Protein AF-A0A822FKR0-F1 (afdb_monomer_lite)

Structure (mmCIF, N/CA/C/O backbone):
data_AF-A0A822FKR0-F1
#
_entry.id   AF-A0A822FKR0-F1
#
loop_
_atom_site.group_PDB
_atom_site.id
_atom_site.type_symbol
_atom_site.label_atom_id
_atom_site.label_alt_id
_atom_site.label_comp_id
_atom_site.label_asym_id
_atom_site.label_entity_id
_atom_site.label_seq_id
_atom_site.pdbx_PDB_ins_code
_atom_site.Cartn_x
_atom_site.Cartn_y
_atom_site.Cartn_z
_atom_site.occupancy
_atom_site.B_iso_or_equiv
_atom_site.auth_seq_id
_atom_site.auth_comp_id
_atom_site.auth_asym_id
_atom_site.auth_atom_id
_atom_site.pdbx_PDB_model_num
ATOM 1 N N . ARG A 1 1 ? 8.890 8.374 -2.951 1.00 59.47 1 ARG A N 1
ATOM 2 C CA . ARG A 1 1 ? 9.991 8.999 -2.174 1.00 59.47 1 ARG A CA 1
ATOM 3 C C . ARG A 1 1 ? 10.053 8.416 -0.771 1.00 59.47 1 ARG A C 1
ATOM 5 O O . ARG A 1 1 ? 9.114 8.615 -0.028 1.00 59.47 1 ARG A O 1
ATOM 12 N N . GLY A 1 2 ? 11.137 7.707 -0.462 1.00 65.44 2 GLY A N 1
ATOM 13 C CA . GLY A 1 2 ? 11.622 7.327 0.866 1.00 65.44 2 GLY A CA 1
ATOM 14 C C . GLY A 1 2 ? 10.766 6.426 1.765 1.00 65.44 2 GLY A C 1
ATOM 15 O O . GLY A 1 2 ? 9.552 6.363 1.643 1.00 65.44 2 GLY A O 1
ATOM 16 N N . ALA A 1 3 ? 11.433 5.702 2.670 1.00 69.44 3 ALA A N 1
ATOM 17 C CA . ALA A 1 3 ? 10.878 4.995 3.840 1.00 69.44 3 ALA A CA 1
ATOM 18 C C . ALA A 1 3 ? 9.526 4.248 3.681 1.00 69.44 3 ALA A C 1
ATOM 20 O O . ALA A 1 3 ? 8.776 4.137 4.647 1.00 69.44 3 ALA A O 1
ATOM 21 N N . GLY A 1 4 ? 9.213 3.714 2.495 1.00 75.19 4 GLY A N 1
ATOM 22 C CA . GLY A 1 4 ? 7.957 2.998 2.241 1.00 75.19 4 GLY A CA 1
ATOM 23 C C . GLY A 1 4 ? 6.780 3.861 1.768 1.00 75.19 4 GLY A C 1
ATOM 24 O O . GLY A 1 4 ? 5.676 3.339 1.681 1.00 75.19 4 GLY A O 1
ATOM 25 N N . ASN A 1 5 ? 6.990 5.135 1.416 1.00 86.50 5 ASN A N 1
ATOM 26 C CA . ASN A 1 5 ? 5.970 5.984 0.791 1.00 86.50 5 ASN A CA 1
ATOM 27 C C . ASN A 1 5 ? 5.396 5.319 -0.463 1.00 86.50 5 ASN A C 1
ATOM 29 O O . ASN A 1 5 ? 6.130 4.854 -1.344 1.00 86.50 5 ASN A O 1
ATOM 33 N N . HIS A 1 6 ? 4.072 5.300 -0.538 1.00 89.31 6 HIS A N 1
ATOM 34 C CA . HIS A 1 6 ? 3.351 4.613 -1.589 1.00 89.31 6 HIS A CA 1
ATOM 35 C C . HIS A 1 6 ? 3.106 5.483 -2.820 1.00 89.31 6 HIS A C 1
ATOM 37 O O . HIS A 1 6 ? 2.773 4.921 -3.856 1.00 89.31 6 HIS A O 1
ATOM 43 N N . PHE A 1 7 ? 3.314 6.798 -2.749 1.00 88.81 7 PHE A N 1
ATOM 44 C CA . PHE A 1 7 ? 3.237 7.729 -3.872 1.00 88.81 7 PHE A CA 1
ATOM 45 C C . PHE A 1 7 ? 4.622 8.257 -4.285 1.00 88.81 7 PHE A C 1
ATOM 47 O O . PHE A 1 7 ? 5.597 8.242 -3.524 1.00 88.81 7 PHE A O 1
ATOM 54 N N . ASN A 1 8 ? 4.717 8.780 -5.512 1.00 82.44 8 ASN A N 1
ATOM 55 C CA . ASN A 1 8 ? 5.932 9.460 -5.974 1.00 82.44 8 ASN A CA 1
ATOM 56 C C . ASN A 1 8 ? 5.993 10.946 -5.566 1.00 82.44 8 ASN A C 1
ATOM 58 O O . ASN A 1 8 ? 6.732 11.729 -6.149 1.00 82.44 8 ASN A O 1
ATOM 62 N N . TYR A 1 9 ? 5.237 11.341 -4.540 1.00 77.94 9 TYR A N 1
ATOM 63 C CA . TYR A 1 9 ? 5.262 12.690 -3.984 1.00 77.94 9 TYR A CA 1
ATOM 64 C C . TYR A 1 9 ? 5.144 12.658 -2.453 1.00 77.94 9 TYR 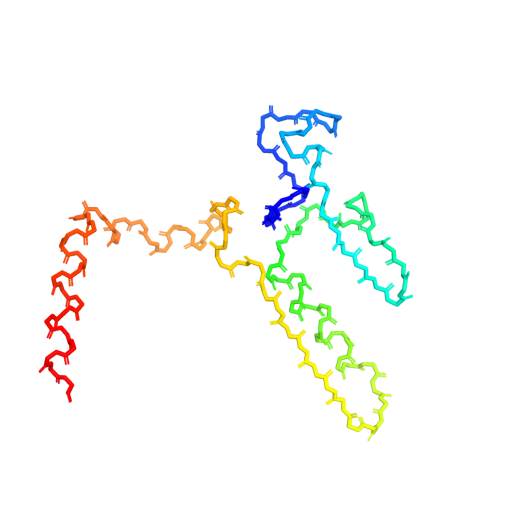A C 1
ATOM 66 O O . TYR A 1 9 ? 4.670 11.683 -1.862 1.00 77.94 9 TYR A O 1
ATOM 74 N N . GLU A 1 10 ? 5.593 13.729 -1.806 1.00 73.25 10 GLU A N 1
ATOM 75 C CA . GLU A 1 10 ? 5.414 13.973 -0.374 1.00 73.25 10 GLU A CA 1
ATOM 76 C C . GLU A 1 10 ? 4.573 15.241 -0.189 1.00 73.25 10 GLU A C 1
ATOM 78 O O . GLU A 1 10 ? 4.779 16.246 -0.869 1.00 73.25 10 GLU A O 1
ATOM 83 N N . LEU A 1 11 ? 3.559 15.176 0.678 1.00 68.12 11 LEU A N 1
ATOM 84 C CA . LEU A 1 11 ? 2.674 16.311 0.943 1.00 68.12 11 LEU A CA 1
ATOM 85 C C . LEU A 1 11 ? 3.416 17.379 1.753 1.00 68.12 11 LEU A C 1
ATOM 87 O O . LEU A 1 11 ? 3.911 17.090 2.837 1.00 68.12 11 LEU A O 1
ATOM 91 N N . GLY A 1 12 ? 3.406 18.621 1.264 1.00 64.44 12 GLY A N 1
ATOM 92 C CA . GLY A 1 12 ? 3.915 19.781 2.004 1.00 64.44 12 GLY A CA 1
ATOM 93 C C . GLY A 1 12 ? 5.426 20.008 1.910 1.00 64.44 12 GLY A C 1
ATOM 94 O O . GLY A 1 12 ? 5.945 20.831 2.655 1.00 64.44 12 GLY A O 1
ATOM 95 N N . THR A 1 13 ? 6.117 19.319 1.001 1.00 63.62 13 THR A N 1
ATOM 96 C CA . THR A 1 13 ? 7.564 19.454 0.771 1.00 63.62 13 THR A CA 1
ATOM 97 C C . THR A 1 13 ? 7.867 19.894 -0.659 1.00 63.62 13 THR A C 1
ATOM 99 O O . THR A 1 13 ? 7.165 19.481 -1.585 1.00 63.62 13 THR A O 1
ATOM 102 N N . THR A 1 14 ? 8.930 20.677 -0.862 1.00 63.16 14 THR A N 1
ATOM 103 C CA . THR A 1 14 ? 9.495 20.923 -2.201 1.00 63.16 14 THR A CA 1
ATOM 104 C C . THR A 1 14 ? 10.179 19.659 -2.735 1.00 63.16 14 THR A C 1
ATOM 106 O O . THR A 1 14 ? 10.388 18.689 -1.999 1.00 63.16 14 THR A O 1
ATOM 109 N N . GLU A 1 15 ? 10.537 19.631 -4.024 1.00 60.06 15 GLU A N 1
ATOM 110 C CA . GLU A 1 15 ? 11.256 18.480 -4.579 1.00 60.06 15 GLU A CA 1
ATOM 111 C C . GLU A 1 15 ? 12.589 18.203 -3.856 1.00 60.06 15 GLU A C 1
ATOM 113 O O . GLU A 1 15 ? 13.003 17.047 -3.802 1.00 60.06 15 GLU A O 1
ATOM 118 N N . GLU A 1 16 ? 13.205 19.205 -3.233 1.00 58.97 16 GLU A N 1
ATOM 119 C CA . GLU A 1 16 ? 14.509 19.096 -2.571 1.00 58.97 16 GLU A CA 1
ATOM 120 C C . GLU A 1 16 ? 14.413 18.732 -1.074 1.00 58.97 16 GLU A C 1
ATOM 122 O O . GLU A 1 16 ? 15.314 18.089 -0.537 1.00 58.97 16 GLU A O 1
ATOM 127 N N . GLU A 1 17 ? 13.310 19.060 -0.393 1.00 59.78 17 GLU A N 1
ATOM 128 C CA . GLU A 1 17 ? 13.192 18.956 1.072 1.00 59.78 17 GLU A CA 1
ATOM 129 C C . GLU A 1 17 ? 12.255 17.829 1.518 1.00 59.78 17 GLU A C 1
ATOM 131 O O . GLU A 1 17 ? 11.166 18.068 2.026 1.00 59.78 17 GLU A O 1
ATOM 136 N N . THR A 1 18 ? 12.652 16.570 1.344 1.00 64.69 18 THR A N 1
ATOM 137 C CA . THR A 1 18 ? 11.795 15.432 1.738 1.00 64.69 18 THR A CA 1
ATOM 138 C C . THR A 1 18 ? 12.006 15.076 3.213 1.00 64.69 18 THR A C 1
ATOM 140 O O . THR A 1 18 ? 13.149 14.990 3.671 1.00 64.69 18 THR A O 1
ATOM 143 N N . VAL A 1 19 ? 10.937 14.807 3.974 1.00 63.53 19 VAL A N 1
ATOM 144 C CA . VAL A 1 19 ? 11.055 14.398 5.396 1.00 63.53 19 VAL A CA 1
ATOM 145 C C . VAL A 1 19 ? 11.763 13.039 5.502 1.00 63.53 19 VAL A C 1
ATOM 147 O O . VAL A 1 19 ? 12.373 12.704 6.518 1.00 63.53 19 VAL A O 1
ATOM 150 N N . PHE A 1 20 ? 11.750 12.273 4.408 1.00 64.88 20 PHE A N 1
ATOM 151 C CA . PHE A 1 20 ? 12.459 11.010 4.250 1.00 64.88 20 PHE A CA 1
ATOM 152 C C . PHE A 1 20 ? 13.738 11.123 3.405 1.00 64.88 20 PHE A C 1
ATOM 154 O O . PHE A 1 20 ? 14.214 10.106 2.900 1.00 64.88 20 PHE A O 1
ATOM 161 N N . ALA A 1 21 ? 14.346 12.312 3.284 1.00 60.66 21 ALA A N 1
ATOM 162 C CA . ALA A 1 21 ? 15.506 12.532 2.402 1.00 60.66 21 ALA A CA 1
ATOM 163 C C . ALA A 1 21 ? 16.704 11.665 2.805 1.00 60.66 21 ALA A C 1
ATOM 165 O O . ALA A 1 21 ? 17.463 11.196 1.963 1.00 60.66 21 ALA A O 1
ATOM 166 N N . LEU A 1 22 ? 16.819 11.383 4.104 1.00 58.91 22 LEU A N 1
ATOM 167 C CA . LEU A 1 22 ? 17.842 10.513 4.685 1.00 58.91 22 LEU A CA 1
ATOM 168 C C . LEU A 1 22 ? 17.533 9.008 4.540 1.00 58.91 22 LEU A C 1
ATOM 170 O O . LEU A 1 22 ? 18.343 8.177 4.942 1.00 58.91 22 LEU A O 1
ATOM 174 N N . LYS A 1 23 ? 16.363 8.635 4.009 1.00 66.75 23 LYS A N 1
ATOM 175 C CA . LYS A 1 23 ? 15.918 7.247 3.812 1.00 66.75 23 LYS A CA 1
ATOM 176 C C . LYS A 1 23 ? 15.335 7.069 2.407 1.00 66.75 23 LYS A C 1
ATOM 178 O O . LYS A 1 23 ? 14.124 6.871 2.300 1.00 66.75 23 LYS A O 1
ATOM 183 N N . PRO A 1 24 ? 16.147 7.137 1.338 1.00 66.12 24 PRO A N 1
ATOM 184 C CA . PRO A 1 24 ? 15.651 6.982 -0.025 1.00 66.12 24 PRO A CA 1
ATOM 185 C C . PRO A 1 24 ? 14.968 5.623 -0.223 1.00 66.12 24 PRO A C 1
ATOM 187 O O . PRO A 1 24 ? 15.302 4.634 0.431 1.00 66.12 24 PRO A O 1
ATOM 190 N N . SER A 1 25 ? 13.995 5.570 -1.136 1.00 67.88 25 SER A N 1
ATOM 191 C CA . SER A 1 25 ? 13.447 4.289 -1.584 1.00 67.88 25 SER A CA 1
ATOM 192 C C . SER A 1 25 ? 14.513 3.599 -2.425 1.00 67.88 25 SER A C 1
ATOM 194 O O . SER A 1 25 ? 14.940 4.152 -3.435 1.00 67.88 25 SER A O 1
ATOM 196 N N . LEU A 1 26 ? 14.948 2.417 -1.999 1.00 75.88 26 LEU A N 1
ATOM 197 C CA . LEU A 1 26 ? 15.925 1.611 -2.721 1.00 75.88 26 LEU A CA 1
ATOM 198 C C . LEU A 1 26 ? 15.166 0.585 -3.561 1.00 75.88 26 LEU A C 1
ATOM 200 O O . LEU A 1 26 ? 14.815 -0.486 -3.073 1.00 75.88 26 LEU A O 1
ATOM 204 N N . TYR A 1 27 ? 14.870 0.947 -4.804 1.00 83.75 27 TYR A N 1
ATOM 205 C CA . TYR A 1 27 ? 14.351 0.018 -5.803 1.00 83.75 27 TYR A CA 1
ATOM 206 C C . TYR A 1 27 ? 15.442 -0.256 -6.829 1.00 83.75 27 TYR A C 1
ATOM 208 O O . TYR A 1 27 ? 16.209 0.648 -7.158 1.00 83.75 27 TYR A O 1
ATOM 216 N N . ALA A 1 28 ? 15.498 -1.482 -7.334 1.00 86.19 28 ALA A N 1
ATOM 217 C CA . ALA A 1 28 ? 16.388 -1.864 -8.418 1.00 86.19 28 ALA A CA 1
ATOM 218 C C . ALA A 1 28 ? 15.620 -2.676 -9.466 1.00 86.19 28 ALA A C 1
ATOM 220 O O . ALA A 1 28 ? 14.646 -3.351 -9.127 1.00 86.19 28 ALA A O 1
ATOM 221 N N . ARG A 1 29 ? 16.054 -2.585 -10.721 1.00 87.62 29 ARG A N 1
ATOM 222 C CA . ARG A 1 29 ? 15.583 -3.373 -11.862 1.00 87.62 29 ARG A CA 1
ATOM 223 C C . ARG A 1 29 ? 16.813 -3.822 -12.643 1.00 87.62 29 ARG A C 1
ATOM 225 O O . ARG A 1 29 ? 17.620 -2.967 -12.982 1.00 87.62 29 ARG A O 1
ATOM 232 N N . ASP A 1 30 ? 16.942 -5.123 -12.896 1.00 84.81 30 ASP A N 1
ATOM 233 C CA . ASP A 1 30 ? 18.029 -5.705 -13.702 1.00 84.81 30 ASP A CA 1
ATOM 234 C C . ASP A 1 30 ? 19.418 -5.157 -13.317 1.00 84.81 30 ASP A C 1
ATOM 236 O O . ASP A 1 30 ? 20.177 -4.679 -14.151 1.00 84.81 30 ASP A O 1
ATOM 240 N N . ASP A 1 31 ? 19.704 -5.173 -12.009 1.00 87.31 31 ASP A N 1
ATOM 241 C CA . ASP A 1 31 ? 20.931 -4.672 -11.364 1.00 87.31 31 ASP A CA 1
ATOM 242 C C . ASP A 1 31 ? 21.122 -3.143 -11.310 1.00 87.31 31 ASP A C 1
ATOM 244 O O . ASP A 1 31 ? 22.061 -2.657 -10.672 1.00 87.31 31 ASP A O 1
ATOM 248 N N . GLU A 1 32 ? 20.201 -2.356 -11.865 1.00 88.19 32 GLU A N 1
ATOM 249 C CA . GLU A 1 32 ? 20.256 -0.894 -11.821 1.00 88.19 32 GLU A CA 1
ATOM 250 C C . GLU A 1 32 ? 19.291 -0.299 -10.794 1.00 88.19 32 GLU A C 1
ATOM 252 O O . GLU A 1 32 ? 18.116 -0.661 -10.717 1.00 88.19 32 GLU A O 1
ATOM 257 N N . PHE A 1 33 ? 19.759 0.677 -10.009 1.00 85.94 33 PHE A N 1
ATOM 258 C CA . PHE A 1 33 ? 18.882 1.422 -9.107 1.00 85.94 33 PHE A CA 1
ATOM 259 C C . PHE A 1 33 ? 17.857 2.248 -9.892 1.00 85.94 33 PHE A C 1
ATOM 261 O O . PHE A 1 33 ? 18.200 3.080 -10.732 1.00 85.94 33 PHE A O 1
ATOM 268 N N . VAL A 1 34 ? 16.582 2.091 -9.545 1.00 84.25 34 VAL A N 1
ATOM 269 C CA . VAL A 1 34 ? 15.487 2.879 -10.106 1.00 84.25 34 VAL A CA 1
ATOM 270 C C . VAL A 1 34 ? 15.448 4.230 -9.401 1.00 84.25 34 VAL A C 1
ATOM 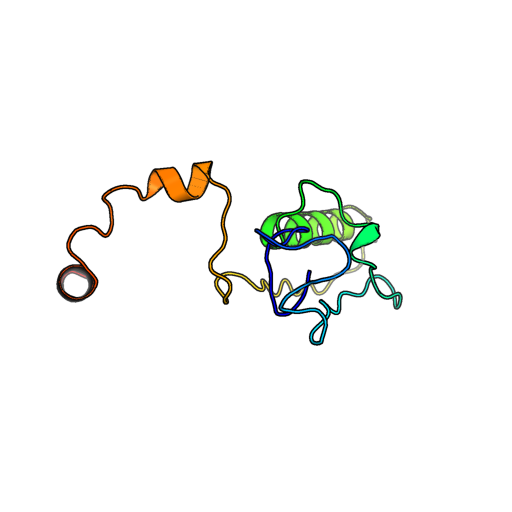272 O O . VAL A 1 34 ? 15.121 4.329 -8.215 1.00 84.25 34 VAL A O 1
ATOM 275 N N . ASN A 1 35 ? 15.760 5.294 -10.141 1.00 78.62 35 ASN A N 1
ATOM 276 C CA . ASN A 1 35 ? 15.633 6.649 -9.623 1.00 78.62 35 ASN A CA 1
ATOM 277 C C . ASN A 1 35 ? 14.149 7.028 -9.488 1.00 78.62 35 ASN A C 1
ATOM 279 O O . ASN A 1 35 ? 13.346 6.844 -10.395 1.00 78.62 35 ASN A O 1
ATOM 283 N N . HIS A 1 36 ? 13.760 7.615 -8.364 1.00 73.25 36 HIS A N 1
ATOM 284 C CA . HIS A 1 36 ? 12.395 8.102 -8.183 1.00 73.25 36 HIS A CA 1
ATOM 285 C C . HIS A 1 36 ? 11.977 9.170 -9.217 1.00 73.25 36 HIS A C 1
ATOM 287 O O . HIS A 1 36 ? 10.787 9.314 -9.485 1.00 73.25 36 HIS A O 1
ATOM 293 N N . THR A 1 37 ? 12.927 9.888 -9.828 1.00 74.56 37 THR A N 1
ATOM 294 C CA . THR A 1 37 ? 12.644 10.880 -10.881 1.00 74.56 37 THR A CA 1
ATOM 295 C C . THR A 1 37 ? 12.128 10.262 -12.180 1.00 74.56 37 THR A C 1
ATOM 297 O O . THR A 1 37 ? 11.482 10.956 -12.958 1.00 74.56 37 THR A O 1
ATOM 300 N N . ILE A 1 38 ? 12.384 8.970 -12.415 1.00 77.12 38 ILE A N 1
ATOM 301 C CA . ILE A 1 38 ? 11.883 8.251 -13.596 1.00 77.12 38 ILE A CA 1
ATOM 302 C C . ILE A 1 38 ? 10.552 7.540 -13.331 1.00 77.12 38 ILE A C 1
ATOM 304 O O . ILE A 1 38 ? 9.941 7.013 -14.259 1.00 77.12 38 ILE A O 1
ATOM 308 N N . LEU A 1 39 ? 10.084 7.517 -12.077 1.00 79.88 39 LEU A N 1
ATOM 309 C CA . LEU A 1 39 ? 8.778 6.958 -11.751 1.00 79.88 39 LEU A CA 1
ATOM 310 C C . LEU A 1 39 ? 7.667 7.906 -12.230 1.00 79.88 39 LEU A C 1
ATOM 312 O O . LEU A 1 39 ? 7.772 9.123 -12.056 1.00 79.88 39 LEU A O 1
ATOM 316 N N . PRO A 1 40 ? 6.567 7.373 -12.786 1.00 80.25 40 PRO A N 1
ATOM 317 C CA . PRO A 1 40 ? 5.469 8.199 -13.264 1.00 80.25 40 PRO A CA 1
ATOM 318 C C . PRO A 1 40 ? 4.846 9.012 -12.123 1.00 80.25 40 PRO A C 1
ATOM 320 O O . PRO A 1 40 ? 4.775 8.566 -10.978 1.00 80.25 40 PRO A O 1
ATOM 323 N N . MET A 1 41 ? 4.310 10.194 -12.437 1.00 74.94 41 MET A N 1
ATOM 324 C CA . MET A 1 41 ? 3.599 11.015 -11.445 1.00 74.94 41 MET A CA 1
ATOM 325 C C . MET A 1 41 ? 2.383 10.297 -10.842 1.00 74.94 41 MET A C 1
ATOM 327 O O . MET A 1 41 ? 2.079 10.473 -9.666 1.00 74.94 41 MET A O 1
ATOM 331 N N . ALA A 1 42 ? 1.718 9.442 -11.624 1.00 80.75 42 ALA A N 1
ATOM 332 C CA . ALA A 1 42 ? 0.593 8.613 -11.186 1.00 80.75 42 ALA A CA 1
ATOM 333 C C . ALA A 1 42 ? 1.022 7.304 -10.482 1.00 80.75 42 ALA A C 1
ATOM 335 O O . ALA A 1 42 ? 0.276 6.330 -10.472 1.00 80.75 42 ALA A O 1
ATOM 336 N N . TYR A 1 43 ? 2.228 7.250 -9.916 1.00 87.69 43 TYR A N 1
ATOM 337 C CA . TYR A 1 43 ? 2.747 6.075 -9.217 1.00 87.69 43 TYR A CA 1
ATOM 338 C C . TYR A 1 43 ? 1.990 5.795 -7.912 1.00 87.69 43 TYR A C 1
ATOM 340 O O . TYR A 1 43 ? 1.934 6.649 -7.022 1.00 87.69 43 TYR A O 1
ATOM 348 N N . TYR A 1 44 ? 1.510 4.557 -7.768 1.00 92.25 44 TYR A N 1
ATOM 349 C CA . TYR A 1 44 ? 1.161 3.947 -6.489 1.00 92.25 44 TYR A CA 1
ATOM 350 C C . TYR A 1 44 ? 1.910 2.619 -6.344 1.00 92.25 44 TYR A C 1
ATOM 352 O O . TYR A 1 44 ? 1.808 1.757 -7.211 1.00 92.25 44 TYR A O 1
ATOM 360 N N . SER A 1 45 ? 2.670 2.442 -5.262 1.00 91.75 45 SER A N 1
ATOM 361 C CA . SER A 1 45 ? 3.616 1.317 -5.121 1.00 91.75 45 SER A CA 1
ATOM 362 C C . SER A 1 45 ? 3.006 -0.070 -5.357 1.00 91.75 45 SER A C 1
ATOM 364 O O . SER A 1 45 ? 3.610 -0.880 -6.049 1.00 91.75 45 SER A O 1
ATOM 366 N N . SER A 1 46 ? 1.804 -0.344 -4.836 1.00 94.50 46 SER A N 1
ATOM 367 C CA . SER A 1 46 ? 1.167 -1.659 -5.014 1.00 94.50 46 SER A CA 1
ATOM 368 C C . SER A 1 46 ? 0.776 -1.905 -6.472 1.00 94.50 46 SER A C 1
ATOM 370 O O . SER A 1 46 ? 0.997 -3.000 -6.987 1.00 94.50 46 SER A O 1
ATOM 372 N N . ASP A 1 47 ? 0.274 -0.877 -7.157 1.00 95.12 47 ASP A N 1
ATOM 373 C CA . ASP A 1 47 ? -0.102 -0.959 -8.571 1.00 95.12 47 ASP A CA 1
ATOM 374 C C . ASP A 1 47 ? 1.146 -1.110 -9.446 1.00 95.12 47 ASP A C 1
ATOM 376 O O . ASP A 1 47 ? 1.174 -1.930 -10.362 1.00 95.12 47 ASP A O 1
ATOM 380 N N . TYR A 1 48 ? 2.207 -0.368 -9.122 1.00 92.25 48 TYR A N 1
ATOM 381 C CA . TYR A 1 48 ? 3.464 -0.393 -9.859 1.00 92.25 48 TYR A CA 1
ATOM 382 C C . TYR A 1 48 ? 4.174 -1.743 -9.737 1.00 92.25 48 TYR A C 1
ATOM 384 O O . TYR A 1 48 ? 4.516 -2.333 -10.754 1.00 92.25 48 TYR A O 1
ATOM 392 N N . PHE A 1 49 ? 4.345 -2.276 -8.521 1.00 92.19 49 PHE A N 1
ATOM 393 C CA . PHE A 1 49 ? 4.977 -3.589 -8.338 1.00 92.19 49 PHE A CA 1
ATOM 394 C C . PHE A 1 49 ? 4.187 -4.704 -9.023 1.00 92.19 49 PHE A C 1
ATOM 396 O O . PHE A 1 49 ? 4.779 -5.608 -9.605 1.00 92.19 49 PHE A O 1
ATOM 403 N N . THR A 1 50 ? 2.854 -4.621 -8.987 1.00 95.50 50 THR A N 1
ATOM 404 C CA . THR A 1 50 ? 1.992 -5.579 -9.687 1.00 95.50 50 THR A CA 1
ATOM 405 C C . THR A 1 50 ? 2.176 -5.474 -11.198 1.00 95.50 50 THR A C 1
ATOM 407 O O . THR A 1 50 ? 2.371 -6.490 -11.856 1.00 95.50 50 THR A O 1
ATOM 410 N N . SER A 1 51 ? 2.165 -4.256 -11.743 1.00 94.12 51 SER A N 1
ATOM 411 C CA . SER A 1 51 ? 2.348 -4.011 -13.180 1.00 94.12 51 SER A CA 1
ATOM 412 C C . SER A 1 51 ? 3.718 -4.473 -13.673 1.00 94.12 51 SER A C 1
ATOM 414 O O . SER A 1 51 ? 3.806 -5.093 -14.725 1.00 94.12 51 SER A O 1
ATOM 416 N N . GLU A 1 52 ? 4.780 -4.225 -12.903 1.00 91.38 52 GLU A N 1
ATOM 417 C CA . GLU A 1 52 ? 6.128 -4.692 -13.235 1.00 91.38 52 GLU A CA 1
ATOM 418 C C . GLU A 1 52 ? 6.223 -6.213 -13.230 1.00 91.38 52 GLU A C 1
ATOM 420 O O . GLU A 1 52 ? 6.809 -6.783 -14.145 1.00 91.38 52 GLU A O 1
ATOM 425 N N . LEU A 1 53 ? 5.622 -6.883 -12.241 1.00 93.50 53 LEU A N 1
ATOM 426 C CA . LEU A 1 53 ? 5.626 -8.339 -12.232 1.00 93.50 53 LEU A CA 1
ATOM 427 C C . LEU A 1 53 ? 4.838 -8.907 -13.412 1.00 93.50 53 LEU A C 1
ATOM 429 O O . LEU A 1 53 ? 5.321 -9.833 -14.044 1.00 93.50 53 LEU A O 1
ATOM 433 N N . ILE A 1 54 ? 3.669 -8.343 -13.734 1.00 94.44 54 ILE A N 1
ATOM 434 C CA . ILE A 1 54 ? 2.901 -8.739 -14.923 1.00 94.44 54 ILE A CA 1
ATOM 435 C C . ILE A 1 54 ? 3.748 -8.556 -16.187 1.00 94.44 54 ILE A C 1
ATOM 437 O O . ILE A 1 54 ? 3.834 -9.483 -16.980 1.00 94.44 54 ILE A O 1
ATOM 441 N N . ARG A 1 55 ? 4.454 -7.426 -16.330 1.00 92.12 55 ARG A N 1
ATOM 442 C CA . ARG A 1 55 ? 5.377 -7.210 -17.453 1.00 92.12 55 ARG A CA 1
ATOM 443 C C . ARG A 1 55 ? 6.437 -8.313 -17.539 1.00 92.12 55 ARG A C 1
ATOM 445 O O . ARG A 1 55 ? 6.652 -8.837 -18.622 1.00 92.12 55 ARG A O 1
ATOM 452 N N . PHE A 1 56 ? 7.060 -8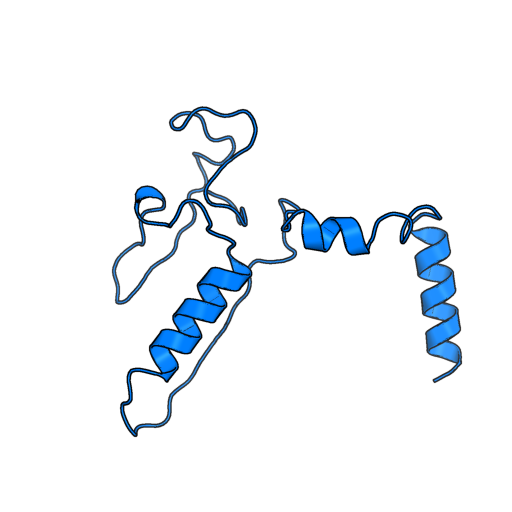.696 -16.422 1.00 91.00 56 PHE A N 1
ATOM 453 C CA . PHE A 1 56 ? 8.031 -9.798 -16.406 1.00 91.00 56 PHE A CA 1
ATOM 454 C C . PHE A 1 56 ? 7.415 -11.153 -16.785 1.00 91.00 56 PHE A C 1
ATOM 456 O O . PHE A 1 56 ? 8.111 -11.998 -17.338 1.00 91.00 56 PHE A O 1
ATOM 463 N N . LEU A 1 57 ? 6.131 -11.378 -16.487 1.00 90.44 57 LEU A N 1
ATOM 464 C CA . LEU A 1 57 ? 5.413 -12.586 -16.912 1.00 90.44 57 LEU A CA 1
ATOM 465 C C . LEU A 1 57 ? 5.116 -12.586 -18.415 1.00 90.44 57 LEU A C 1
ATOM 467 O O . LEU A 1 57 ? 5.114 -13.651 -19.025 1.00 90.44 57 LEU A O 1
ATOM 471 N N . ASP A 1 58 ? 4.866 -11.412 -18.993 1.00 91.25 58 ASP A N 1
ATOM 472 C CA . ASP A 1 58 ? 4.527 -11.248 -20.409 1.00 91.25 58 ASP A CA 1
ATOM 473 C C . ASP A 1 58 ? 5.760 -11.301 -21.336 1.00 91.25 58 ASP A C 1
ATOM 475 O O . ASP A 1 58 ? 5.607 -11.452 -22.546 1.00 91.25 58 ASP A O 1
ATOM 479 N N 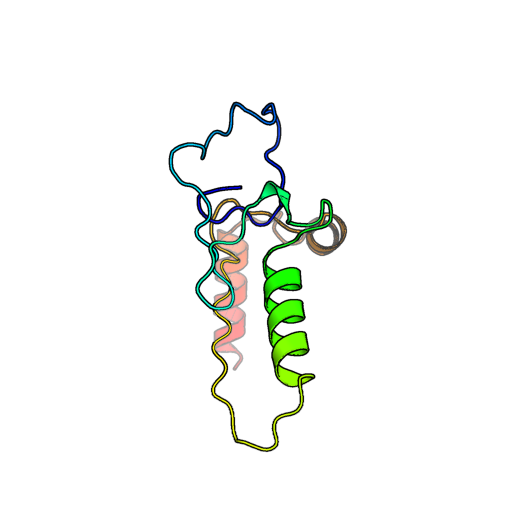. GLU A 1 59 ? 6.982 -11.206 -20.799 1.00 88.69 59 GLU A N 1
ATOM 480 C CA . GLU A 1 59 ? 8.251 -11.207 -21.557 1.00 88.69 59 GLU A CA 1
ATOM 481 C C . GLU A 1 59 ? 8.688 -12.586 -22.103 1.00 88.69 59 GLU A C 1
ATOM 483 O O . GLU A 1 59 ? 9.824 -12.739 -22.538 1.00 88.69 59 GLU A O 1
ATOM 488 N N . ASP A 1 60 ? 7.760 -13.549 -22.128 1.00 68.62 60 ASP A N 1
ATOM 489 C CA . ASP A 1 60 ? 7.793 -14.881 -22.756 1.00 68.62 60 ASP A CA 1
ATOM 490 C C . ASP A 1 60 ? 9.184 -15.498 -22.965 1.00 68.62 60 ASP A C 1
ATOM 492 O O . ASP A 1 60 ? 9.837 -15.377 -24.006 1.00 68.62 60 ASP A O 1
ATOM 496 N N . ASP A 1 61 ? 9.606 -16.239 -21.951 1.00 75.44 61 ASP A N 1
ATOM 497 C CA . ASP A 1 61 ? 10.707 -17.173 -22.040 1.00 75.44 61 ASP A CA 1
ATOM 498 C C . ASP A 1 61 ? 10.156 -18.476 -21.455 1.00 75.44 61 ASP A C 1
ATOM 500 O O . ASP A 1 61 ? 9.917 -18.524 -20.251 1.00 75.44 61 ASP A O 1
ATOM 504 N N . GLU A 1 62 ? 9.874 -19.496 -22.285 1.00 84.38 62 GLU A N 1
ATOM 505 C CA . GLU A 1 62 ? 9.128 -20.748 -21.969 1.00 84.38 62 GLU A CA 1
ATOM 506 C C . GLU A 1 62 ? 9.655 -21.564 -20.756 1.00 84.38 62 GLU A C 1
ATOM 508 O O . GLU A 1 62 ? 9.201 -22.670 -20.448 1.00 84.38 62 GLU A O 1
ATOM 513 N N . ARG A 1 63 ? 10.652 -21.040 -20.050 1.00 92.00 63 ARG A N 1
ATOM 514 C CA . ARG A 1 63 ? 11.243 -21.560 -18.828 1.00 92.00 63 ARG A CA 1
ATOM 515 C C . ARG A 1 63 ? 10.356 -21.246 -17.610 1.00 92.00 63 ARG A C 1
ATOM 517 O O . ARG A 1 63 ? 9.788 -20.163 -17.499 1.00 92.00 63 ARG A O 1
ATOM 524 N N . PRO A 1 64 ? 10.280 -22.156 -16.624 1.00 91.12 64 PRO A N 1
ATOM 525 C CA . PRO A 1 64 ? 9.613 -21.859 -15.362 1.00 91.12 64 PRO A CA 1
ATOM 526 C C . PRO A 1 64 ? 10.303 -20.689 -14.647 1.00 91.12 64 PRO A C 1
ATOM 528 O O . PRO A 1 64 ? 11.532 -20.625 -14.592 1.00 91.12 64 PRO A O 1
ATOM 531 N N . PHE A 1 65 ? 9.511 -19.803 -14.044 1.00 89.12 65 PHE A N 1
ATOM 532 C CA . PHE A 1 65 ? 9.998 -18.654 -13.282 1.00 89.12 65 PHE A CA 1
ATOM 533 C C . PHE A 1 65 ? 9.658 -18.791 -11.791 1.00 89.12 65 PHE A C 1
ATOM 535 O O . PHE A 1 65 ? 8.714 -19.480 -11.397 1.00 89.12 65 PHE A O 1
ATOM 542 N N . PHE A 1 66 ? 10.415 -18.089 -10.952 1.00 92.38 66 PHE A N 1
ATOM 543 C CA . PHE A 1 66 ? 10.076 -17.859 -9.551 1.00 92.38 66 PHE A CA 1
ATOM 544 C C . PHE A 1 66 ? 9.753 -16.377 -9.367 1.00 92.38 66 PHE A C 1
ATOM 546 O O . PHE A 1 66 ? 10.621 -15.530 -9.564 1.00 92.38 66 PHE A O 1
ATOM 553 N N . ALA A 1 67 ? 8.517 -16.061 -8.981 1.00 93.31 67 ALA A N 1
ATOM 554 C CA . ALA A 1 67 ? 8.117 -14.697 -8.656 1.00 93.31 67 ALA A CA 1
ATOM 555 C C . ALA A 1 67 ? 7.969 -14.503 -7.153 1.00 93.31 67 ALA A C 1
ATOM 557 O O . ALA A 1 67 ? 7.337 -15.301 -6.459 1.00 93.31 67 ALA A O 1
ATOM 558 N N . TYR A 1 68 ? 8.471 -13.367 -6.680 1.00 94.75 68 TYR A N 1
ATOM 559 C CA . TYR A 1 68 ? 8.253 -12.899 -5.324 1.00 94.75 68 TYR A CA 1
ATOM 560 C C . TYR A 1 68 ? 7.757 -11.454 -5.347 1.00 94.75 68 TYR A C 1
ATOM 562 O O . TYR A 1 68 ? 8.504 -10.534 -5.671 1.00 94.75 68 TYR A O 1
ATOM 570 N N . LEU A 1 69 ? 6.483 -11.261 -4.997 1.00 95.25 69 LEU A N 1
ATOM 571 C CA . LEU A 1 69 ? 5.846 -9.948 -4.948 1.00 95.25 69 LEU A CA 1
ATOM 572 C C . LEU A 1 69 ? 5.717 -9.469 -3.501 1.00 95.25 69 LEU A C 1
ATOM 574 O O . LEU A 1 69 ? 4.726 -9.737 -2.821 1.00 95.25 69 LEU A O 1
ATOM 578 N N . ALA A 1 70 ? 6.736 -8.763 -3.023 1.00 93.12 70 ALA A N 1
ATOM 579 C CA . ALA A 1 70 ? 6.765 -8.211 -1.674 1.00 93.12 70 ALA A CA 1
ATOM 580 C C . ALA A 1 70 ? 6.182 -6.794 -1.644 1.00 93.12 70 ALA A C 1
ATOM 582 O O . ALA A 1 70 ? 6.899 -5.808 -1.815 1.00 93.12 70 ALA A O 1
ATOM 583 N N . PHE A 1 71 ? 4.875 -6.677 -1.412 1.00 93.38 71 PHE A N 1
ATOM 584 C CA . PHE A 1 71 ? 4.261 -5.366 -1.214 1.00 93.38 71 PHE A CA 1
ATOM 585 C C . PHE A 1 71 ? 4.859 -4.638 -0.008 1.00 93.38 71 PHE A C 1
ATOM 587 O O . PHE A 1 71 ? 5.126 -5.233 1.035 1.00 93.38 71 PHE A O 1
ATOM 594 N N . THR A 1 72 ? 5.003 -3.319 -0.134 1.00 91.25 72 THR A N 1
ATOM 595 C CA . THR A 1 72 ? 5.326 -2.451 1.006 1.00 91.25 72 THR A CA 1
ATOM 596 C C . THR A 1 72 ? 4.069 -2.014 1.756 1.00 91.25 72 THR A C 1
ATOM 598 O O . THR A 1 72 ? 4.142 -1.687 2.936 1.00 91.25 72 THR A O 1
ATOM 601 N N . ALA A 1 73 ? 2.900 -2.001 1.105 1.00 92.94 73 ALA A N 1
ATOM 602 C CA . ALA A 1 73 ? 1.629 -1.743 1.776 1.00 92.94 73 ALA A CA 1
ATOM 603 C C . ALA A 1 73 ? 1.279 -2.907 2.731 1.00 92.94 73 ALA A C 1
ATOM 605 O O . ALA A 1 73 ? 1.607 -4.054 2.428 1.00 92.94 73 ALA A O 1
ATOM 606 N N . PRO A 1 74 ? 0.596 -2.661 3.866 1.00 93.38 74 PRO A N 1
ATOM 607 C CA . PRO A 1 74 ? 0.009 -1.399 4.322 1.00 93.38 74 PRO A CA 1
ATOM 608 C C . PRO A 1 74 ? 0.913 -0.653 5.324 1.00 93.38 74 PRO A C 1
ATOM 610 O O . PRO A 1 74 ? 0.410 -0.053 6.276 1.00 93.38 74 PRO A O 1
ATOM 613 N N . HIS A 1 75 ? 2.239 -0.768 5.184 1.00 90.62 75 HIS A N 1
ATOM 614 C CA . HIS A 1 75 ? 3.185 -0.118 6.087 1.00 90.62 75 HIS A CA 1
ATOM 615 C C . HIS A 1 75 ? 3.007 1.409 6.082 1.00 90.62 75 HIS A C 1
ATOM 617 O O . HIS A 1 75 ? 2.396 1.993 5.193 1.00 90.62 75 HIS A O 1
ATOM 623 N N . TRP A 1 76 ? 3.522 2.076 7.111 1.00 85.06 76 TRP A N 1
ATOM 624 C CA . TRP A 1 76 ? 3.512 3.532 7.146 1.00 85.06 76 TRP A CA 1
ATOM 625 C C . TRP A 1 76 ? 4.455 4.119 6.074 1.00 85.06 76 TRP A C 1
ATOM 627 O O . TRP A 1 76 ? 5.469 3.501 5.746 1.00 85.06 76 TRP A O 1
ATOM 637 N N . PRO A 1 77 ? 4.176 5.329 5.565 1.00 87.81 77 PRO A N 1
ATOM 638 C CA . PRO A 1 77 ? 3.001 6.164 5.835 1.00 87.81 77 PRO A CA 1
ATOM 639 C C . PRO A 1 77 ? 1.695 5.572 5.272 1.00 87.81 77 PRO A C 1
ATOM 641 O O . PRO A 1 77 ? 1.655 5.084 4.150 1.00 87.81 77 PRO A O 1
ATOM 644 N N . LEU A 1 78 ? 0.602 5.652 6.046 1.00 91.06 78 LEU A N 1
ATOM 645 C CA . LEU A 1 78 ? -0.702 5.105 5.645 1.00 91.06 78 LEU A CA 1
ATOM 646 C C . LEU A 1 78 ? -1.296 5.918 4.488 1.00 91.06 78 LEU A C 1
ATOM 648 O O . LEU A 1 78 ? -1.868 6.989 4.691 1.00 91.06 78 LEU A O 1
ATOM 652 N N . GLN A 1 79 ? -1.146 5.401 3.272 1.00 92.25 79 GLN A N 1
ATOM 653 C CA . GLN A 1 79 ? -1.503 6.082 2.032 1.00 92.25 79 GLN A CA 1
ATOM 654 C C . GLN A 1 79 ? -2.238 5.135 1.081 1.00 92.25 79 GLN A C 1
ATOM 656 O O . GLN A 1 79 ? -1.833 3.990 0.867 1.00 92.25 79 GLN A O 1
ATOM 661 N N . ALA A 1 80 ? -3.308 5.632 0.469 1.00 94.31 80 ALA A N 1
ATOM 662 C CA . ALA A 1 80 ? -4.064 4.924 -0.555 1.00 94.31 80 ALA A CA 1
ATOM 663 C C . ALA A 1 80 ? -4.749 5.926 -1.500 1.00 94.31 80 ALA A C 1
ATOM 665 O O . ALA A 1 80 ? -4.976 7.074 -1.106 1.00 94.31 80 ALA A O 1
ATOM 666 N N . PRO A 1 81 ? -5.116 5.518 -2.727 1.00 94.12 81 PRO A N 1
ATOM 667 C CA . PRO A 1 81 ? -5.936 6.330 -3.620 1.00 94.12 81 PRO A CA 1
ATOM 668 C C . PRO A 1 81 ? -7.235 6.809 -2.956 1.00 94.12 81 PRO A C 1
ATOM 670 O O . PRO A 1 81 ? -7.940 6.033 -2.304 1.00 94.12 81 PRO A O 1
ATOM 673 N N . ASN A 1 82 ? -7.596 8.078 -3.174 1.00 94.44 82 ASN A N 1
ATOM 674 C CA . ASN A 1 82 ? -8.767 8.706 -2.548 1.00 94.44 82 ASN A CA 1
ATOM 675 C C . ASN A 1 82 ? -10.069 7.927 -2.780 1.00 94.44 82 ASN A C 1
ATOM 677 O O . ASN A 1 82 ? -10.870 7.784 -1.858 1.00 94.44 82 ASN A O 1
ATOM 681 N N . GLU A 1 83 ? -10.281 7.386 -3.982 1.00 96.00 83 GLU A N 1
ATOM 682 C CA . GLU A 1 83 ? -11.479 6.593 -4.289 1.00 96.00 83 GLU A CA 1
ATOM 683 C C . GLU A 1 83 ? -11.563 5.300 -3.470 1.00 96.00 83 GLU A C 1
ATOM 685 O O . GLU A 1 83 ? -12.659 4.862 -3.124 1.00 96.00 83 GLU A O 1
ATOM 690 N N . LEU A 1 84 ? -10.424 4.706 -3.096 1.00 96.25 84 LEU A N 1
ATOM 691 C CA . LEU A 1 84 ? -10.396 3.544 -2.209 1.00 96.25 84 LEU A CA 1
ATOM 692 C C . LEU A 1 84 ? -10.668 3.946 -0.760 1.00 96.25 84 LEU A C 1
ATOM 694 O O . LEU A 1 84 ? -11.451 3.275 -0.095 1.00 96.25 84 LEU A O 1
ATOM 698 N N . ILE A 1 85 ? -10.108 5.066 -0.291 1.00 96.94 85 ILE A N 1
ATOM 699 C CA . ILE A 1 85 ? -10.373 5.593 1.059 1.00 96.94 85 ILE A CA 1
ATOM 700 C C . ILE A 1 85 ? -11.867 5.897 1.235 1.00 96.94 85 ILE A C 1
ATOM 702 O O . ILE A 1 85 ? -12.467 5.511 2.241 1.00 96.94 85 ILE A O 1
ATOM 706 N N . LYS A 1 86 ? -12.500 6.532 0.238 1.00 97.94 86 LYS A N 1
ATOM 707 C CA . LYS A 1 86 ? -13.927 6.898 0.267 1.00 97.94 86 LYS A CA 1
ATOM 708 C C . LYS A 1 86 ? -14.849 5.706 0.534 1.00 97.94 86 LYS A C 1
ATOM 710 O O . LYS A 1 86 ? -15.843 5.879 1.237 1.00 97.94 86 LYS A O 1
ATOM 715 N N . LYS A 1 87 ? -14.509 4.502 0.052 1.00 98.25 87 LYS A N 1
ATOM 716 C CA . LYS A 1 87 ? -15.290 3.270 0.291 1.00 98.25 87 LYS A CA 1
ATOM 717 C C . LYS A 1 87 ? -15.434 2.925 1.777 1.00 98.25 87 LYS A C 1
ATOM 719 O O . LYS A 1 87 ? -16.377 2.236 2.148 1.00 98.25 87 LYS A O 1
ATOM 724 N N . TYR A 1 88 ? -14.516 3.398 2.620 1.00 97.69 88 TYR A N 1
ATOM 725 C CA . TYR A 1 88 ? -14.491 3.119 4.056 1.00 97.69 88 TYR A CA 1
ATOM 726 C C . TYR A 1 88 ? -14.964 4.303 4.910 1.00 97.69 88 TYR A C 1
ATOM 728 O O . TYR A 1 88 ? -14.882 4.235 6.138 1.00 97.69 88 TYR A O 1
ATOM 736 N N . LYS A 1 89 ? -15.488 5.379 4.304 1.00 97.62 89 LYS A N 1
ATOM 737 C CA . LYS A 1 89 ? -16.073 6.494 5.060 1.00 97.62 89 LYS A CA 1
ATOM 738 C C . LYS A 1 89 ? -17.211 5.976 5.947 1.00 97.62 89 LYS A C 1
ATOM 740 O O . LYS A 1 89 ? -18.102 5.286 5.464 1.00 97.62 89 LYS A O 1
ATOM 745 N N . GLY A 1 90 ? -17.165 6.277 7.244 1.00 97.75 90 GLY A N 1
ATOM 746 C CA . GLY A 1 90 ? -18.143 5.787 8.220 1.00 97.75 90 GLY A CA 1
ATOM 747 C C . GLY A 1 90 ? -17.848 4.393 8.788 1.00 97.75 90 GLY A C 1
ATOM 748 O O . GLY A 1 90 ? -18.355 4.023 9.846 1.00 97.75 90 GLY A O 1
ATOM 749 N N . ARG A 1 91 ? -17.007 3.585 8.122 1.00 97.56 91 ARG A N 1
ATOM 750 C CA . ARG A 1 91 ? -16.798 2.171 8.484 1.00 97.56 91 ARG A CA 1
ATOM 751 C C . ARG A 1 91 ? -16.157 1.989 9.859 1.00 97.56 91 ARG A C 1
ATOM 753 O O . ARG A 1 91 ? -16.362 0.945 10.483 1.00 97.56 91 ARG A O 1
ATOM 760 N N . TYR A 1 92 ? -15.365 2.963 10.297 1.00 97.31 92 TYR A N 1
ATOM 761 C CA . TYR A 1 92 ? -14.572 2.904 11.524 1.00 97.31 92 TYR A CA 1
ATOM 762 C C . TYR A 1 92 ? -14.995 3.946 12.574 1.00 97.31 92 TYR A C 1
ATOM 764 O O . TYR A 1 92 ? -14.296 4.102 13.571 1.00 97.31 92 TYR A O 1
ATOM 772 N N . ASP A 1 93 ? -16.147 4.606 12.402 1.00 98.38 93 ASP A N 1
ATOM 773 C CA . ASP A 1 93 ? -16.620 5.687 13.289 1.00 98.38 93 ASP A CA 1
ATOM 774 C C . ASP A 1 93 ? -16.857 5.221 14.735 1.00 98.38 93 ASP A C 1
ATOM 776 O O . ASP A 1 93 ? -16.674 5.985 15.677 1.00 98.38 93 ASP A O 1
ATOM 780 N N . ALA A 1 94 ? -17.209 3.946 14.927 1.00 98.25 94 ALA A N 1
ATOM 781 C CA . ALA A 1 94 ? -17.401 3.343 16.249 1.00 98.25 94 ALA A CA 1
ATOM 782 C C . ALA A 1 94 ? -16.083 3.025 16.992 1.00 98.25 94 ALA A C 1
ATOM 784 O O . ALA A 1 94 ? -16.108 2.549 18.126 1.00 98.25 94 ALA A O 1
ATOM 785 N N . GLY A 1 95 ? -14.930 3.255 16.359 1.00 98.12 95 GLY A N 1
ATOM 786 C CA . GLY A 1 95 ? -13.619 3.059 16.965 1.00 98.12 95 GLY A CA 1
ATOM 787 C C . GLY A 1 95 ? -13.138 1.599 17.037 1.00 98.12 95 GLY A C 1
ATOM 788 O O . GLY A 1 95 ? -13.845 0.650 16.670 1.00 98.12 95 GLY A O 1
ATOM 789 N N . PRO A 1 96 ? -11.886 1.400 17.486 1.00 97.94 96 PRO A N 1
ATOM 7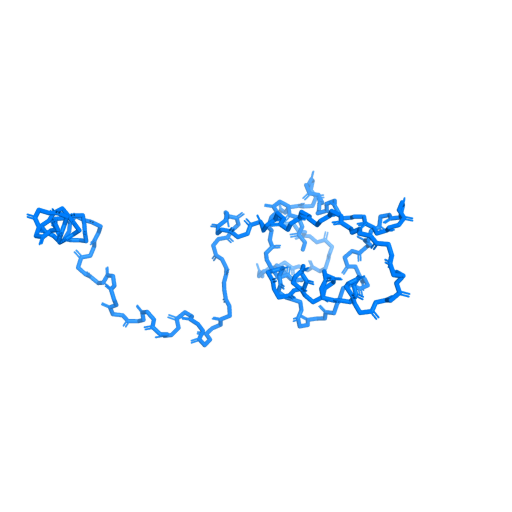90 C CA . PRO A 1 96 ? -11.216 0.100 17.455 1.00 97.94 96 PRO A CA 1
ATOM 791 C C . PRO A 1 96 ? -11.809 -0.923 18.435 1.00 97.94 96 PRO A C 1
ATOM 793 O O . PRO A 1 96 ? -11.812 -2.115 18.126 1.00 97.94 96 PRO A O 1
ATOM 796 N N . ASP A 1 97 ? -12.349 -0.489 19.578 1.00 98.31 97 ASP A N 1
ATOM 797 C CA . ASP A 1 97 ? -12.923 -1.398 20.580 1.00 98.31 97 ASP A CA 1
ATOM 798 C C . ASP A 1 97 ? -14.192 -2.086 20.078 1.00 98.31 97 ASP A C 1
ATOM 800 O O . ASP A 1 97 ? -14.310 -3.313 20.169 1.00 98.31 97 ASP A O 1
ATOM 804 N N . ALA A 1 98 ? -15.102 -1.316 19.474 1.00 98.25 98 ALA A N 1
ATOM 805 C CA . ALA A 1 98 ? -16.301 -1.852 18.841 1.00 98.25 98 ALA A CA 1
ATOM 806 C C . ALA A 1 98 ? -15.937 -2.805 17.690 1.00 98.25 98 ALA A C 1
ATOM 808 O O . ALA A 1 98 ? -16.502 -3.895 17.574 1.00 98.25 98 ALA A O 1
ATOM 809 N N . LEU A 1 99 ? -14.937 -2.441 16.875 1.00 98.12 99 LEU A N 1
ATOM 810 C CA . LEU A 1 99 ? -14.446 -3.292 15.790 1.00 98.12 99 LEU A CA 1
ATOM 811 C C . LEU A 1 99 ? -13.880 -4.623 16.309 1.00 98.12 99 LEU A C 1
ATOM 813 O O . LEU A 1 99 ? -14.154 -5.676 15.729 1.00 98.12 99 LEU A O 1
ATOM 817 N N . ARG A 1 100 ? -13.097 -4.588 17.393 1.00 97.94 100 ARG A N 1
ATOM 818 C CA . ARG A 1 100 ? -12.532 -5.782 18.035 1.00 97.94 100 ARG A CA 1
ATOM 819 C C . ARG A 1 100 ? -13.633 -6.700 18.561 1.00 97.94 100 ARG A C 1
ATOM 821 O O . ARG A 1 100 ? -13.592 -7.895 18.275 1.00 97.94 100 ARG A O 1
ATOM 828 N N . ALA A 1 101 ? -14.613 -6.155 19.285 1.00 97.94 101 ALA A N 1
ATOM 829 C CA . ALA A 1 101 ? -15.732 -6.927 19.824 1.00 97.94 101 ALA A CA 1
ATOM 830 C C . ALA A 1 101 ? -16.526 -7.632 18.710 1.00 97.94 101 ALA A C 1
ATOM 832 O O . ALA A 1 101 ? -16.731 -8.844 18.778 1.00 97.94 101 ALA A O 1
ATOM 833 N N . ALA A 1 102 ? -16.865 -6.908 17.637 1.00 96.69 102 ALA A N 1
ATOM 834 C CA . ALA A 1 102 ? -17.583 -7.463 16.490 1.00 96.69 102 ALA A CA 1
ATOM 835 C C . ALA A 1 102 ? -16.808 -8.598 15.789 1.00 96.69 102 ALA A C 1
ATOM 837 O O . ALA A 1 102 ? -17.391 -9.614 15.407 1.00 96.69 102 ALA A O 1
ATOM 838 N N . ARG A 1 103 ? -15.481 -8.461 15.637 1.00 96.75 103 ARG A N 1
ATOM 839 C CA . ARG A 1 103 ? -14.626 -9.512 15.052 1.00 96.75 103 ARG A CA 1
ATOM 840 C C . ARG A 1 103 ? -14.581 -10.770 15.920 1.00 96.75 103 ARG A C 1
ATOM 842 O O . ARG A 1 103 ? -14.692 -11.868 15.381 1.00 96.75 103 ARG A O 1
ATOM 849 N N . LEU A 1 104 ? -14.454 -10.618 17.241 1.00 97.75 104 LEU A N 1
ATOM 850 C CA . LEU A 1 104 ? -14.462 -11.746 18.179 1.00 97.75 104 LEU A CA 1
ATOM 851 C C . LEU A 1 104 ? -15.796 -12.495 18.155 1.00 97.75 104 LEU A C 1
ATOM 853 O O . LEU A 1 104 ? -15.817 -13.723 18.169 1.00 97.75 104 LEU A O 1
ATOM 857 N N . GLU A 1 105 ? -16.911 -11.771 18.087 1.00 97.56 105 GLU A N 1
ATOM 858 C CA . GL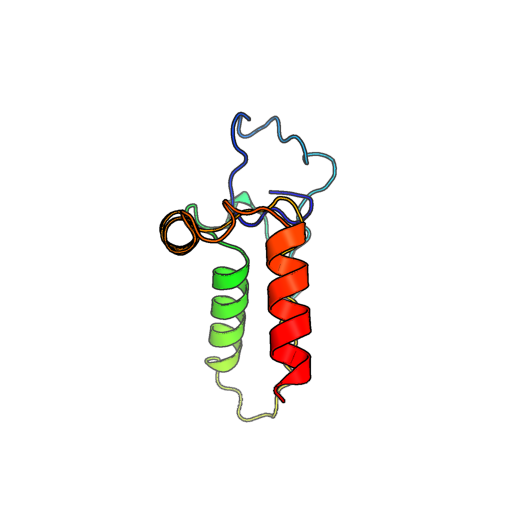U A 1 105 ? -18.232 -12.386 17.980 1.00 97.56 105 GLU A CA 1
ATOM 859 C C . GLU A 1 105 ? -18.400 -13.160 16.664 1.00 97.56 105 GLU A C 1
ATOM 861 O O . GLU A 1 105 ? -18.922 -14.271 16.670 1.00 97.56 105 GLU A O 1
ATOM 866 N N . SER A 1 106 ? -17.905 -12.617 15.544 1.00 96.50 106 SER A N 1
ATOM 867 C CA . SER A 1 106 ? -17.925 -13.308 14.249 1.00 96.50 106 SER A CA 1
ATOM 868 C C . SER A 1 106 ? -17.096 -14.592 14.251 1.00 96.50 106 SER A C 1
ATOM 870 O O . SER A 1 106 ? -17.511 -15.565 13.633 1.00 96.50 106 SER A O 1
ATOM 872 N N . GLN A 1 107 ? -15.943 -14.611 14.927 1.00 96.06 107 GLN A N 1
ATOM 873 C CA . GLN A 1 107 ? -15.100 -15.810 15.013 1.00 96.06 107 GLN A CA 1
ATOM 874 C C . GLN A 1 107 ? -15.766 -16.945 15.792 1.00 96.06 107 GLN A C 1
ATOM 876 O O . GLN A 1 107 ? -15.551 -18.100 15.462 1.00 96.06 107 GLN A O 1
ATOM 881 N N . ARG A 1 108 ? -16.598 -16.637 16.795 1.00 95.38 108 ARG A N 1
ATOM 882 C CA . ARG A 1 108 ? -17.350 -17.650 17.562 1.00 95.38 108 ARG A CA 1
ATOM 883 C C . ARG A 1 108 ? -18.479 -18.310 16.767 1.00 95.38 108 ARG A C 1
ATOM 885 O O . ARG A 1 108 ? -19.047 -19.288 17.240 1.00 95.38 108 ARG A O 1
ATOM 892 N N . ARG A 1 109 ? -18.868 -17.721 15.633 1.00 92.62 109 ARG A N 1
ATOM 893 C CA . ARG A 1 109 ? -19.953 -18.200 14.763 1.00 92.62 109 ARG A CA 1
ATOM 894 C C . ARG A 1 109 ? -19.460 -19.102 13.622 1.00 92.62 109 ARG A C 1
ATOM 896 O O . ARG A 1 109 ? -20.300 -19.600 12.877 1.00 92.62 109 ARG A O 1
ATOM 903 N N . LEU A 1 110 ? -18.142 -19.257 13.473 1.00 76.31 110 LEU A N 1
ATOM 904 C CA . LEU A 1 110 ? -17.479 -20.198 12.564 1.00 76.31 110 LEU A CA 1
ATOM 905 C C . LEU A 1 110 ? -17.177 -21.503 13.305 1.00 76.31 110 LEU A C 1
ATOM 907 O O . LEU A 1 110 ? -17.237 -22.557 12.640 1.00 76.31 110 LEU A O 1
#

Radius of gyration: 18.72 Å; chains: 1; bounding box: 41×43×43 Å

Sequence (110 aa):
RGAGNHFNYELGTTEEETVFALKPSLYARDDEFVNHTILPMAYYSSDYFTSELIRFLDEDDERPFFAYLAFTAPHWPLQAPNELIKKYKGRYDAGPDALRAARLESQRRL

Secondary structure (DSSP, 8-state):
--TT-SBS--TT--SS--TTTTS----EETTEE--GGGS-TT-BHHHHHHHHHHHHHHT--SS---------TTSSS----HHHHHTTTTTTTTHHHHHHHHHHHHHTT-

pLDDT: mean 85.85, std 12.02, range [58.91, 98.38]

Foldseek 3Di:
DFDLDQALDDPPDDPVDDPRPVGDDFDDDPRHTDDSVPDDNPGGQLVVLVVVVVVVVVPDDPDDDDDDRDHSPPDPPRDDPPVVVVVCVVVQPVHDVVVVVVVVVVVVVD